Protein AF-A0A559SKX3-F1 (afdb_monomer)

Radius of gyration: 12.78 Å; Cα contacts (8 Å, |Δi|>4): 174; chains: 1; bounding box: 30×27×31 Å

Structure (mmCIF, N/CA/C/O backbone):
data_AF-A0A559SKX3-F1
#
_entry.id   AF-A0A559SKX3-F1
#
loop_
_atom_site.group_PDB
_atom_site.id
_atom_site.type_symbol
_atom_site.label_atom_id
_atom_site.label_alt_id
_atom_site.label_comp_id
_atom_site.label_asym_id
_atom_site.label_entity_id
_atom_site.label_seq_id
_atom_site.pdbx_PDB_ins_code
_atom_site.Cartn_x
_atom_site.Cartn_y
_atom_site.Cartn_z
_atom_site.occupancy
_atom_site.B_iso_or_equiv
_atom_site.auth_seq_id
_atom_site.auth_comp_id
_atom_site.auth_asym_id
_atom_site.auth_atom_id
_atom_site.pdbx_PDB_model_n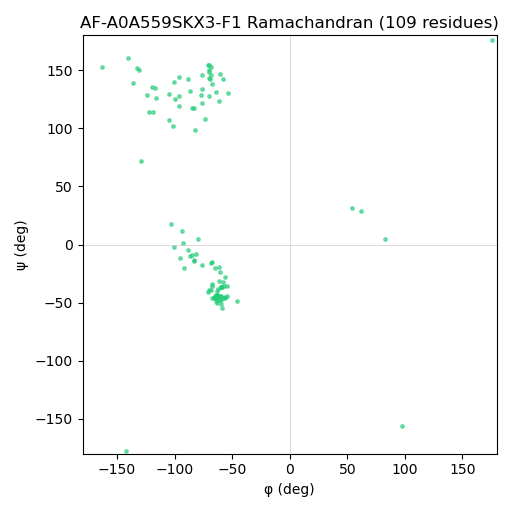um
ATOM 1 N N . MET A 1 1 ? -13.769 -6.743 3.290 1.00 88.50 1 MET A N 1
ATOM 2 C CA . MET A 1 1 ? -12.440 -6.609 3.922 1.00 88.50 1 MET A CA 1
ATOM 3 C C . MET A 1 1 ? -11.544 -6.033 2.855 1.00 88.50 1 MET A C 1
ATOM 5 O O . MET A 1 1 ? -11.514 -6.634 1.791 1.00 88.50 1 MET A O 1
ATOM 9 N N . LEU A 1 2 ? -10.922 -4.881 3.103 1.00 95.50 2 LEU A N 1
ATOM 10 C CA . LEU A 1 2 ? -10.102 -4.221 2.086 1.00 95.50 2 LEU A CA 1
ATOM 11 C C . LEU A 1 2 ? -8.753 -4.934 1.951 1.00 95.50 2 LEU A C 1
ATOM 13 O O . LEU A 1 2 ? -8.219 -5.429 2.947 1.00 95.50 2 LEU A O 1
ATOM 17 N N . ARG A 1 3 ? -8.195 -4.976 0.746 1.00 97.12 3 ARG A N 1
ATOM 18 C CA . ARG A 1 3 ? -6.864 -5.503 0.433 1.00 97.12 3 ARG A CA 1
ATOM 19 C C . ARG A 1 3 ? -6.032 -4.428 -0.235 1.00 97.12 3 ARG A C 1
ATOM 21 O O . ARG A 1 3 ? -6.316 -4.051 -1.365 1.00 97.12 3 ARG A O 1
ATOM 28 N N . PHE A 1 4 ? -4.973 -3.990 0.435 1.00 97.75 4 PHE A N 1
ATOM 29 C CA . PHE A 1 4 ? -3.996 -3.079 -0.150 1.00 97.75 4 PHE A CA 1
ATOM 30 C C . PHE A 1 4 ? -2.725 -3.837 -0.508 1.00 97.75 4 PHE A C 1
ATOM 32 O O . PHE A 1 4 ? -2.178 -4.567 0.321 1.00 97.75 4 PHE A O 1
ATOM 39 N N . LEU A 1 5 ? -2.261 -3.672 -1.743 1.00 97.25 5 LEU A N 1
ATOM 40 C CA . LEU A 1 5 ? -0.971 -4.186 -2.177 1.00 97.25 5 LEU A CA 1
ATOM 41 C C . LEU A 1 5 ? 0.142 -3.282 -1.650 1.00 97.25 5 LEU A C 1
ATOM 43 O O . LEU A 1 5 ? 0.111 -2.074 -1.848 1.00 97.25 5 LEU A O 1
ATOM 47 N N . VAL A 1 6 ? 1.141 -3.864 -1.004 1.00 96.81 6 VAL A N 1
ATOM 48 C CA . VAL A 1 6 ? 2.361 -3.167 -0.608 1.00 96.81 6 VAL A CA 1
ATOM 49 C C . VAL A 1 6 ? 3.422 -3.427 -1.667 1.00 96.81 6 VAL A C 1
ATOM 51 O O . VAL A 1 6 ? 3.815 -4.573 -1.888 1.00 96.81 6 VAL A O 1
ATOM 54 N N . ILE A 1 7 ? 3.895 -2.362 -2.303 1.00 95.75 7 ILE A N 1
ATOM 55 C CA . ILE A 1 7 ? 4.965 -2.402 -3.295 1.00 95.75 7 ILE A CA 1
ATOM 56 C C . ILE A 1 7 ? 6.213 -1.846 -2.618 1.00 95.75 7 ILE A C 1
ATOM 58 O O . ILE A 1 7 ? 6.279 -0.658 -2.309 1.00 95.75 7 ILE A O 1
ATOM 62 N N . SER A 1 8 ? 7.167 -2.721 -2.305 1.00 93.38 8 SER A N 1
ATOM 63 C CA . SER A 1 8 ? 8.393 -2.384 -1.572 1.00 93.38 8 SER A CA 1
ATOM 64 C C . SER A 1 8 ? 9.439 -3.488 -1.732 1.00 93.38 8 SER A C 1
ATOM 66 O O . SER A 1 8 ? 9.108 -4.666 -1.878 1.00 93.38 8 SER A O 1
ATOM 68 N N . SER A 1 9 ? 10.717 -3.124 -1.633 1.00 90.00 9 SER A N 1
ATOM 69 C CA . SER A 1 9 ? 11.824 -4.071 -1.444 1.00 90.00 9 SER A CA 1
ATOM 70 C C . SER A 1 9 ? 11.994 -4.495 0.024 1.00 90.00 9 SER A C 1
ATOM 72 O O . SER A 1 9 ? 12.771 -5.402 0.331 1.00 90.00 9 SER A O 1
ATOM 74 N N . ARG A 1 10 ? 11.267 -3.856 0.949 1.00 89.00 10 ARG A N 1
ATOM 75 C CA . ARG A 1 10 ? 11.359 -4.051 2.398 1.00 89.00 10 ARG A CA 1
ATOM 76 C C . ARG A 1 10 ? 10.242 -4.949 2.893 1.00 89.00 10 ARG A C 1
ATOM 78 O O . ARG A 1 10 ? 9.079 -4.805 2.523 1.00 89.00 10 ARG A O 1
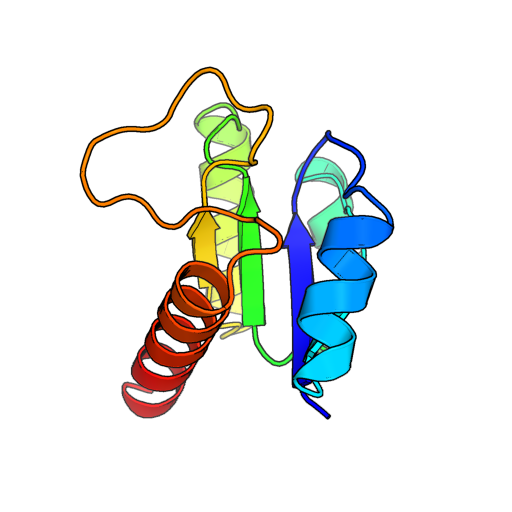ATOM 85 N N . THR A 1 11 ? 10.576 -5.830 3.828 1.00 90.06 11 THR A N 1
ATOM 86 C CA . THR A 1 11 ? 9.582 -6.634 4.545 1.00 90.06 11 THR A CA 1
ATOM 87 C C . THR A 1 11 ? 8.670 -5.743 5.382 1.00 90.06 11 THR A C 1
ATOM 89 O O . THR A 1 11 ? 9.157 -4.936 6.173 1.00 90.06 11 THR A O 1
ATOM 92 N N . THR A 1 12 ? 7.355 -5.936 5.278 1.00 91.75 12 THR A N 1
ATOM 93 C CA . THR A 1 12 ? 6.401 -5.298 6.197 1.00 91.75 12 THR A CA 1
ATOM 94 C C . THR A 1 12 ? 6.429 -6.032 7.544 1.00 91.75 12 THR A C 1
ATOM 96 O O . THR A 1 12 ? 6.174 -7.240 7.564 1.00 91.75 12 THR A O 1
ATOM 99 N N . PRO A 1 13 ? 6.728 -5.358 8.673 1.00 93.06 13 PRO A N 1
ATOM 100 C CA . PRO A 1 13 ? 6.705 -5.996 9.987 1.00 93.06 13 PRO A CA 1
ATOM 101 C C . PRO A 1 13 ? 5.332 -6.603 10.302 1.00 93.06 13 PRO A C 1
ATOM 103 O O . PRO A 1 13 ? 4.292 -6.024 9.984 1.00 93.06 13 PRO A O 1
ATOM 106 N N . SER A 1 14 ? 5.305 -7.760 10.968 1.00 94.38 14 SER A N 1
ATOM 107 C CA . SER A 1 14 ? 4.045 -8.441 11.305 1.00 94.38 14 SER A CA 1
ATOM 108 C C . SER A 1 14 ? 3.147 -7.604 12.219 1.00 94.38 14 SER A C 1
ATOM 110 O O . SER A 1 14 ? 1.926 -7.676 12.108 1.00 94.38 14 SER A O 1
ATOM 112 N N . THR A 1 15 ? 3.734 -6.779 13.084 1.00 96.25 15 THR A N 1
ATOM 113 C CA . THR A 1 15 ? 3.025 -5.844 13.962 1.00 96.25 15 THR A CA 1
ATOM 114 C C . THR A 1 15 ? 2.261 -4.782 13.168 1.00 96.25 15 THR A C 1
ATOM 116 O O . THR A 1 15 ? 1.074 -4.585 13.427 1.00 96.25 15 THR A O 1
ATOM 119 N N . VAL A 1 16 ? 2.876 -4.208 12.126 1.00 96.50 16 VAL A N 1
ATOM 120 C CA . VAL A 1 16 ? 2.208 -3.317 11.159 1.00 96.50 16 VAL A CA 1
ATOM 121 C C . VAL A 1 16 ? 1.045 -4.055 10.495 1.00 96.50 16 VAL A C 1
ATOM 123 O O . VAL A 1 16 ? -0.100 -3.625 10.602 1.00 96.50 16 VAL A O 1
ATOM 126 N N . SER A 1 17 ? 1.285 -5.225 9.900 1.00 96.94 17 SER A N 1
ATOM 127 C CA . SER A 1 17 ? 0.223 -6.009 9.247 1.00 96.94 17 SER A CA 1
ATOM 128 C C . SER A 1 17 ? -0.940 -6.362 10.186 1.00 96.94 17 SER A C 1
ATOM 130 O O . SER A 1 17 ? -2.096 -6.384 9.761 1.00 96.94 17 SER A O 1
ATOM 132 N N . ASN A 1 18 ? -0.660 -6.621 11.466 1.00 97.88 18 ASN A N 1
ATOM 133 C CA . ASN A 1 18 ? -1.675 -6.909 12.480 1.00 97.88 18 ASN A CA 1
ATOM 134 C C . ASN A 1 18 ? -2.497 -5.668 12.849 1.00 97.88 18 ASN A C 1
ATOM 136 O O . ASN A 1 18 ? -3.719 -5.771 12.977 1.00 97.88 18 ASN A O 1
ATOM 140 N N . ALA A 1 19 ? -1.857 -4.503 12.977 1.00 98.06 19 ALA A N 1
ATOM 141 C CA . ALA A 1 19 ? -2.544 -3.241 13.234 1.00 98.06 19 ALA A CA 1
ATOM 142 C C . ALA A 1 19 ? -3.535 -2.910 12.105 1.00 98.06 19 ALA A C 1
ATOM 144 O O . ALA A 1 19 ? -4.702 -2.620 12.371 1.00 98.06 19 ALA A O 1
ATOM 145 N N . TRP A 1 20 ? -3.124 -3.075 10.846 1.00 98.00 20 TRP A N 1
ATOM 146 C CA . TRP A 1 20 ? -4.000 -2.896 9.683 1.00 98.00 20 TRP A CA 1
ATOM 147 C C . TRP A 1 20 ? -5.146 -3.914 9.658 1.00 98.00 20 TRP A C 1
ATOM 149 O O . TRP A 1 20 ? -6.310 -3.540 9.478 1.00 98.00 20 TRP A O 1
ATOM 159 N N . ARG A 1 21 ? -4.851 -5.192 9.944 1.00 98.00 21 ARG A N 1
ATOM 160 C CA . ARG A 1 21 ? -5.879 -6.242 10.035 1.00 98.00 21 ARG A CA 1
ATOM 161 C C . ARG A 1 21 ? -6.929 -5.947 11.097 1.00 98.00 21 ARG A C 1
ATOM 163 O O . ARG A 1 21 ? -8.100 -6.238 10.866 1.00 98.00 21 ARG A O 1
ATOM 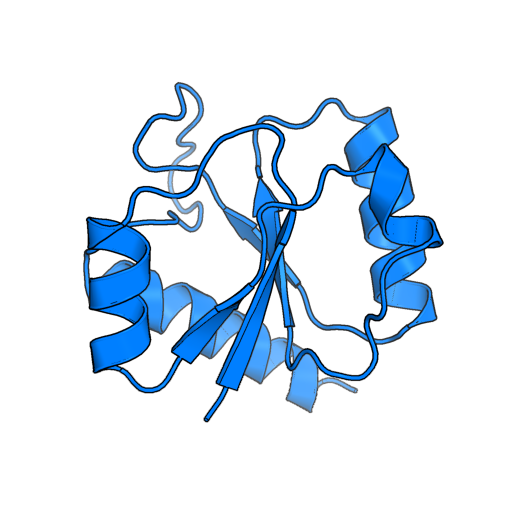170 N N . SER A 1 22 ? -6.539 -5.354 12.227 1.00 97.69 22 SER A N 1
ATOM 171 C CA . SER A 1 22 ? -7.474 -4.968 13.296 1.00 97.69 22 SER A CA 1
ATOM 172 C C . SER A 1 22 ? -8.525 -3.944 12.840 1.00 97.69 22 SER A C 1
ATOM 174 O O . SER A 1 22 ? -9.587 -3.833 13.448 1.00 97.69 22 SER A O 1
ATOM 176 N N . LEU A 1 23 ? -8.258 -3.245 11.731 1.00 97.12 23 LEU A N 1
ATOM 177 C CA . LEU A 1 23 ? -9.158 -2.298 11.076 1.00 97.12 23 LEU A CA 1
ATOM 178 C C . LEU A 1 23 ? -9.821 -2.876 9.810 1.00 97.12 23 LEU A C 1
ATOM 180 O O . LEU A 1 23 ? -10.368 -2.124 9.010 1.00 97.12 23 LEU A O 1
ATOM 184 N N . ASN A 1 24 ? -9.816 -4.203 9.631 1.00 97.12 24 ASN A N 1
ATOM 185 C CA . ASN A 1 24 ? -10.351 -4.913 8.458 1.00 97.12 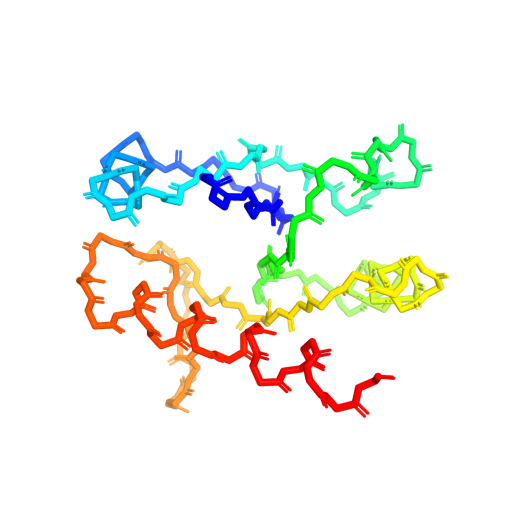24 ASN A CA 1
ATOM 186 C C . ASN A 1 24 ? -9.665 -4.566 7.122 1.00 97.12 24 ASN A C 1
ATOM 188 O O . ASN A 1 24 ? -10.293 -4.679 6.060 1.00 97.12 24 ASN A O 1
ATOM 192 N N . ILE A 1 25 ? -8.382 -4.194 7.172 1.00 97.94 25 ILE A N 1
ATOM 193 C CA . ILE A 1 25 ? -7.542 -3.961 5.994 1.00 97.94 25 ILE A CA 1
ATOM 194 C C . ILE A 1 25 ? -6.398 -4.978 5.990 1.00 97.94 25 ILE A C 1
ATOM 196 O O . ILE A 1 25 ? -5.656 -5.116 6.959 1.00 97.94 25 ILE A O 1
ATOM 200 N N . VAL A 1 26 ? -6.248 -5.715 4.897 1.00 97.44 26 VAL A N 1
ATOM 201 C CA . VAL A 1 26 ? -5.155 -6.666 4.700 1.00 97.44 26 VAL A CA 1
ATOM 202 C C . VAL A 1 26 ? -4.087 -6.018 3.839 1.00 97.44 26 VAL A C 1
ATOM 204 O O . VAL A 1 26 ? -4.366 -5.606 2.718 1.00 97.44 26 VAL A O 1
ATOM 207 N N . LEU A 1 27 ? -2.858 -5.996 4.346 1.00 97.31 27 LEU A N 1
ATOM 208 C CA . LEU A 1 27 ? -1.679 -5.695 3.545 1.00 97.31 27 LEU A CA 1
ATOM 209 C C . LEU A 1 27 ? -1.224 -6.974 2.832 1.00 97.31 27 LEU A C 1
ATOM 211 O O . LEU A 1 27 ? -0.896 -7.971 3.481 1.00 97.31 27 LEU A O 1
ATOM 215 N N . ALA A 1 28 ? -1.257 -6.960 1.504 1.00 95.38 28 ALA A N 1
ATOM 216 C CA . ALA A 1 28 ? -0.725 -8.008 0.645 1.00 95.38 28 ALA A CA 1
ATOM 217 C C . ALA A 1 28 ? 0.694 -7.643 0.195 1.00 95.38 28 ALA A C 1
ATOM 219 O O . ALA A 1 28 ? 0.974 -6.477 -0.057 1.00 95.38 28 ALA A O 1
ATOM 220 N N . GLY A 1 29 ? 1.582 -8.630 0.072 1.00 90.56 29 GLY A N 1
ATOM 221 C CA . GLY A 1 29 ? 2.989 -8.392 -0.257 1.00 90.56 29 GLY A CA 1
ATOM 222 C C . GLY A 1 29 ? 3.904 -8.377 0.979 1.00 90.56 29 GLY A C 1
ATOM 223 O O . GLY A 1 29 ? 3.568 -9.001 1.992 1.00 90.56 29 GLY A O 1
ATOM 224 N N . PRO A 1 30 ? 5.072 -7.715 0.905 1.00 93.94 30 PRO A N 1
ATOM 225 C CA . PRO A 1 30 ? 5.491 -6.787 -0.150 1.00 93.94 30 PRO A CA 1
ATOM 226 C C . PRO A 1 30 ? 5.770 -7.472 -1.498 1.00 93.94 30 PRO A C 1
ATOM 228 O O . PRO A 1 30 ? 6.176 -8.633 -1.540 1.00 93.94 30 PRO A O 1
ATOM 231 N N . VAL A 1 31 ? 5.560 -6.741 -2.592 1.00 94.38 31 VAL A N 1
ATOM 232 C CA . VAL A 1 31 ? 5.944 -7.124 -3.959 1.00 94.38 31 VAL A CA 1
ATOM 233 C C . VAL A 1 31 ? 6.956 -6.109 -4.475 1.00 94.38 31 VAL A C 1
ATOM 235 O O . VAL A 1 31 ? 6.767 -4.907 -4.309 1.00 94.38 31 VAL A O 1
ATOM 238 N N . ALA A 1 32 ? 8.039 -6.578 -5.090 1.00 92.56 32 ALA A N 1
ATOM 239 C CA . ALA A 1 32 ? 9.010 -5.680 -5.700 1.00 92.56 32 ALA A CA 1
ATOM 240 C C . ALA A 1 32 ? 8.424 -5.019 -6.960 1.00 92.56 32 ALA A C 1
ATOM 242 O O . ALA A 1 32 ? 7.727 -5.679 -7.730 1.00 92.56 32 ALA A O 1
ATOM 243 N N . ALA A 1 33 ? 8.757 -3.749 -7.200 1.00 91.81 33 ALA A N 1
ATOM 244 C CA . ALA A 1 33 ? 8.348 -2.985 -8.381 1.00 91.81 33 ALA A CA 1
ATOM 245 C C . ALA A 1 33 ? 8.520 -3.761 -9.702 1.00 91.81 33 ALA A C 1
ATOM 247 O O . ALA A 1 33 ? 7.589 -3.891 -10.493 1.00 91.81 33 ALA A O 1
ATOM 248 N N . ASN A 1 34 ? 9.690 -4.371 -9.899 1.00 90.06 34 ASN A N 1
ATOM 249 C CA . ASN A 1 34 ? 10.010 -5.147 -11.100 1.00 90.06 34 ASN A CA 1
ATOM 250 C C . ASN A 1 34 ? 9.204 -6.453 -11.264 1.00 90.06 34 ASN A C 1
ATOM 252 O O . ASN A 1 34 ? 9.185 -7.021 -12.354 1.00 90.06 34 ASN A O 1
ATOM 256 N N . ALA A 1 35 ? 8.538 -6.932 -10.211 1.00 91.44 35 ALA A N 1
ATOM 257 C CA . ALA A 1 35 ? 7.683 -8.116 -10.241 1.00 91.44 35 ALA A CA 1
ATOM 258 C C . ALA A 1 35 ? 6.201 -7.770 -10.466 1.00 91.44 35 ALA A C 1
ATOM 260 O O . ALA A 1 35 ? 5.399 -8.666 -10.745 1.00 91.44 35 ALA A O 1
ATOM 261 N N . LEU A 1 36 ? 5.838 -6.484 -10.373 1.00 92.19 36 LEU A N 1
ATOM 262 C CA . LEU A 1 36 ? 4.457 -6.006 -10.418 1.00 92.19 36 LEU A CA 1
ATOM 263 C C . LEU A 1 36 ? 3.736 -6.379 -11.720 1.00 92.19 36 LEU A C 1
ATOM 265 O O . LEU A 1 36 ? 2.568 -6.747 -11.685 1.00 92.19 36 LEU A O 1
ATOM 269 N N . SER A 1 37 ? 4.438 -6.363 -12.856 1.00 89.31 37 SER A N 1
ATOM 270 C CA . SER A 1 37 ? 3.878 -6.685 -14.181 1.00 89.31 37 SER A CA 1
ATOM 271 C C . SER A 1 37 ? 3.323 -8.111 -14.296 1.00 89.31 37 SER A C 1
ATOM 273 O O . SER A 1 37 ? 2.464 -8.378 -15.134 1.00 89.31 37 SER A O 1
ATOM 275 N N . SER A 1 38 ? 3.805 -9.024 -13.452 1.00 87.62 38 SER A N 1
ATOM 276 C CA . SER A 1 38 ? 3.362 -10.422 -13.382 1.00 87.62 38 SER A CA 1
ATOM 277 C C . SER A 1 38 ? 2.385 -10.697 -12.237 1.00 87.62 38 SER A C 1
ATOM 279 O O . SER A 1 38 ? 1.938 -11.831 -12.063 1.00 87.62 38 SER A O 1
ATOM 281 N N . PHE A 1 39 ? 2.082 -9.679 -11.432 1.00 89.81 39 PHE A N 1
ATOM 282 C CA . PHE A 1 39 ? 1.283 -9.816 -10.228 1.00 89.81 39 PHE A CA 1
ATOM 283 C C . PHE A 1 39 ? -0.209 -9.656 -10.537 1.00 89.81 39 PHE A C 1
ATOM 285 O O . PHE A 1 39 ? -0.605 -8.828 -11.355 1.00 89.81 39 PHE A O 1
ATOM 292 N N . ASP A 1 40 ? -1.047 -10.448 -9.868 1.00 89.25 40 ASP A N 1
ATOM 293 C CA . ASP A 1 40 ? -2.499 -10.297 -9.961 1.00 89.25 40 ASP A CA 1
ATOM 294 C C . ASP A 1 40 ? -2.951 -9.055 -9.180 1.00 89.25 40 ASP A C 1
ATOM 296 O O . ASP A 1 40 ? -2.930 -9.034 -7.946 1.00 89.25 40 ASP A O 1
ATOM 300 N N . LEU A 1 41 ? -3.343 -8.010 -9.908 1.00 89.88 41 LEU A N 1
ATOM 301 C CA . LEU A 1 41 ? -3.778 -6.734 -9.342 1.00 89.88 41 LEU A CA 1
ATOM 302 C C . LEU A 1 41 ? -5.290 -6.665 -9.120 1.00 89.88 41 LEU A C 1
ATOM 304 O O . LEU A 1 41 ? -5.726 -5.910 -8.254 1.00 89.88 41 LEU A O 1
ATOM 308 N N . ASP A 1 42 ? -6.074 -7.506 -9.797 1.00 87.06 42 ASP A N 1
ATOM 309 C CA . ASP A 1 42 ? -7.540 -7.403 -9.845 1.00 87.06 42 ASP A CA 1
ATOM 310 C C . ASP A 1 42 ? -8.202 -7.714 -8.484 1.00 87.06 42 ASP A C 1
ATOM 312 O O . ASP A 1 42 ? -9.364 -7.387 -8.245 1.00 87.06 42 ASP A O 1
ATOM 316 N N . SER A 1 43 ? -7.458 -8.332 -7.562 1.00 90.06 43 SER A N 1
ATOM 317 C CA . SER A 1 43 ? -7.898 -8.664 -6.201 1.00 90.06 43 SER A CA 1
ATOM 318 C C . SER A 1 43 ? -7.552 -7.611 -5.131 1.00 90.06 43 SER A C 1
ATOM 320 O O . SER A 1 43 ? -7.657 -7.903 -3.931 1.00 90.06 43 SER A O 1
ATOM 322 N N . HIS A 1 44 ? -7.117 -6.410 -5.530 1.00 95.12 44 HIS A N 1
ATOM 323 C CA . HIS A 1 44 ? -6.674 -5.347 -4.619 1.00 95.12 44 HIS A CA 1
ATOM 324 C C . HIS A 1 44 ? -7.521 -4.080 -4.762 1.00 95.12 44 HIS A C 1
ATOM 326 O O . HIS A 1 44 ? -7.786 -3.608 -5.860 1.00 95.12 44 HIS A O 1
ATOM 332 N N . ASP A 1 45 ? -7.897 -3.497 -3.624 1.00 95.50 45 ASP A N 1
ATOM 333 C CA . ASP A 1 45 ? -8.689 -2.263 -3.545 1.00 95.50 45 ASP A CA 1
ATOM 334 C C . ASP A 1 45 ? -7.819 -0.997 -3.627 1.00 95.50 45 ASP A C 1
ATOM 336 O O . ASP A 1 45 ? -8.331 0.117 -3.694 1.00 95.50 45 ASP A O 1
ATOM 340 N N . GLY A 1 46 ? -6.497 -1.158 -3.563 1.00 96.81 46 GLY A N 1
ATOM 341 C CA . GLY A 1 46 ? -5.531 -0.079 -3.704 1.00 96.81 46 GLY A CA 1
ATOM 342 C C . GLY A 1 46 ? -4.097 -0.542 -3.473 1.00 96.81 46 GLY A C 1
ATOM 343 O O . GLY A 1 46 ? -3.851 -1.697 -3.114 1.00 96.81 46 GLY A O 1
ATOM 344 N N . ALA A 1 47 ? -3.145 0.366 -3.661 1.00 97.19 47 ALA A N 1
ATOM 345 C CA . ALA A 1 47 ? -1.726 0.094 -3.478 1.00 97.19 47 ALA A CA 1
ATOM 346 C C . ALA A 1 47 ? -1.018 1.147 -2.610 1.00 97.19 47 ALA A C 1
ATOM 348 O O . ALA A 1 47 ? -1.381 2.323 -2.568 1.00 97.19 47 ALA A O 1
ATOM 349 N N . ILE A 1 48 ? 0.023 0.702 -1.914 1.00 96.75 48 ILE A N 1
ATOM 350 C CA . ILE A 1 48 ? 0.950 1.525 -1.143 1.00 96.75 48 ILE A CA 1
ATOM 351 C C . ILE A 1 48 ? 2.331 1.322 -1.756 1.00 96.75 48 ILE A C 1
ATOM 353 O O . ILE A 1 48 ? 2.875 0.219 -1.696 1.00 96.75 48 ILE A O 1
ATOM 357 N N . ILE A 1 49 ? 2.885 2.381 -2.337 1.00 95.06 49 ILE A N 1
ATOM 358 C CA . ILE A 1 49 ? 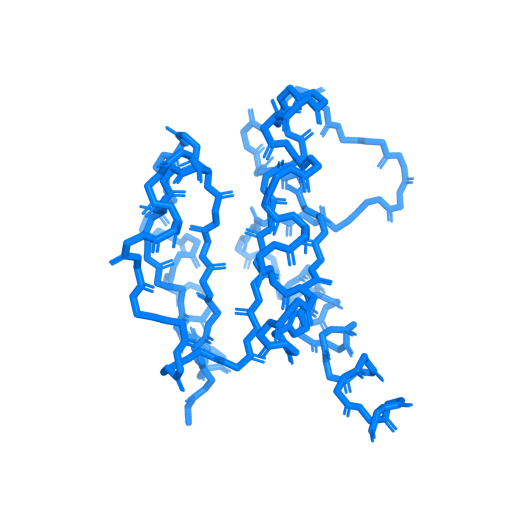4.207 2.382 -2.961 1.00 95.06 49 ILE A CA 1
ATOM 359 C C . ILE A 1 49 ? 5.218 2.922 -1.948 1.00 95.06 49 ILE A C 1
ATOM 361 O O . ILE A 1 49 ? 5.014 3.995 -1.375 1.00 95.06 49 ILE A O 1
ATOM 365 N N . ASP A 1 50 ? 6.296 2.177 -1.716 1.00 92.94 50 ASP A N 1
ATOM 366 C CA . ASP A 1 50 ? 7.408 2.625 -0.877 1.00 92.94 50 ASP A CA 1
ATOM 367 C C . ASP A 1 50 ? 8.054 3.882 -1.470 1.00 92.94 50 ASP A C 1
ATOM 369 O O . ASP A 1 50 ? 8.490 3.894 -2.622 1.00 92.94 50 ASP A O 1
ATOM 373 N N . LEU A 1 51 ? 8.112 4.947 -0.671 1.00 90.88 51 LEU A N 1
ATOM 374 C CA . LEU A 1 51 ? 8.710 6.219 -1.072 1.00 90.88 51 LEU A CA 1
ATOM 375 C C . LEU A 1 51 ? 10.222 6.103 -1.335 1.00 90.88 51 LEU A C 1
ATOM 377 O O . LEU A 1 51 ? 10.776 6.944 -2.035 1.00 90.88 51 LEU A O 1
ATOM 381 N N . ASP A 1 52 ? 10.881 5.072 -0.797 1.00 88.00 52 ASP A N 1
ATOM 382 C CA . ASP A 1 52 ? 12.320 4.844 -0.972 1.00 88.00 52 ASP A CA 1
ATOM 383 C C . ASP A 1 52 ? 12.687 4.188 -2.320 1.00 88.00 52 ASP A C 1
ATOM 385 O O . ASP A 1 52 ? 13.848 3.830 -2.517 1.00 88.00 52 ASP A O 1
ATOM 389 N N . TYR A 1 53 ? 11.730 3.983 -3.231 1.00 84.75 53 TYR A N 1
ATOM 390 C CA . TYR A 1 53 ? 12.034 3.497 -4.578 1.00 84.75 53 TYR A CA 1
ATOM 391 C C . TYR A 1 53 ? 12.801 4.525 -5.416 1.00 84.75 53 TYR A C 1
ATOM 393 O O . TYR A 1 53 ? 12.557 5.729 -5.336 1.00 84.75 53 TYR A O 1
ATOM 401 N N . GLU A 1 54 ? 13.690 4.028 -6.278 1.00 83.62 54 GLU A N 1
ATOM 402 C CA . GLU A 1 54 ? 14.363 4.846 -7.287 1.00 83.62 54 GLU A CA 1
ATOM 403 C C . GLU A 1 54 ? 13.370 5.319 -8.362 1.00 83.62 54 GLU A C 1
ATOM 405 O O . GLU A 1 54 ? 12.366 4.657 -8.645 1.00 83.62 54 GLU A O 1
ATOM 410 N N . GLY A 1 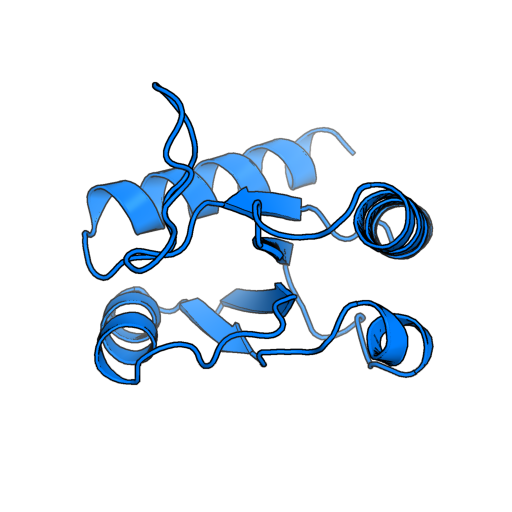55 ? 13.659 6.466 -8.985 1.00 84.12 55 GLY A N 1
ATOM 411 C CA . GLY A 1 55 ? 12.725 7.156 -9.886 1.00 84.12 55 GLY A CA 1
ATOM 412 C C . GLY A 1 55 ? 12.190 6.289 -11.032 1.00 84.12 55 GLY A C 1
ATOM 413 O O . GLY A 1 55 ? 10.985 6.283 -11.274 1.00 84.12 55 GLY A O 1
ATOM 414 N N . ASP A 1 56 ? 13.050 5.511 -11.691 1.00 88.06 56 ASP A N 1
ATOM 415 C CA . ASP A 1 56 ? 12.649 4.676 -12.833 1.00 88.06 56 ASP A CA 1
ATOM 416 C C . ASP A 1 56 ? 11.728 3.514 -12.412 1.00 88.06 56 ASP A C 1
ATOM 418 O O . ASP A 1 56 ? 10.745 3.214 -13.092 1.00 88.06 56 ASP A O 1
ATOM 422 N N . GLU A 1 57 ? 11.997 2.883 -11.262 1.00 89.25 57 GLU A N 1
ATOM 423 C CA . GLU A 1 57 ? 11.149 1.812 -10.714 1.00 89.25 57 GLU A CA 1
ATOM 424 C C . GLU A 1 57 ? 9.785 2.352 -10.269 1.00 89.25 57 GLU A C 1
ATOM 426 O O . GLU A 1 57 ? 8.757 1.686 -10.423 1.00 89.25 57 GLU A O 1
ATOM 431 N N . MET A 1 58 ? 9.777 3.579 -9.743 1.00 90.38 58 MET A N 1
ATOM 432 C CA . MET A 1 58 ? 8.572 4.274 -9.317 1.00 90.38 58 MET A CA 1
ATOM 433 C C . MET A 1 58 ? 7.672 4.629 -10.503 1.00 90.38 58 MET A C 1
ATOM 435 O O . MET A 1 58 ? 6.472 4.368 -10.441 1.00 90.38 58 MET A O 1
ATOM 439 N N . ILE A 1 59 ? 8.243 5.171 -11.584 1.00 91.81 59 ILE A N 1
ATOM 440 C CA . ILE A 1 59 ? 7.500 5.513 -12.807 1.00 91.81 59 ILE A CA 1
ATOM 441 C C . ILE A 1 59 ? 6.842 4.261 -13.390 1.00 91.81 59 ILE A C 1
ATOM 443 O O . ILE A 1 59 ? 5.628 4.250 -13.582 1.00 91.81 59 ILE A O 1
ATOM 447 N N . ALA A 1 60 ? 7.606 3.180 -13.574 1.00 91.12 60 ALA A N 1
ATOM 448 C CA . ALA A 1 60 ? 7.069 1.932 -14.112 1.00 91.12 60 ALA A CA 1
ATOM 449 C C . ALA A 1 60 ? 5.946 1.344 -13.232 1.00 91.12 60 ALA A C 1
ATOM 451 O O . ALA A 1 60 ? 4.968 0.803 -13.748 1.00 91.12 60 ALA A O 1
ATOM 452 N N . CYS A 1 61 ? 6.051 1.461 -11.901 1.00 93.75 61 CYS A N 1
ATOM 453 C CA . CYS A 1 61 ? 4.970 1.057 -10.998 1.00 93.75 61 CYS A CA 1
ATOM 454 C C . CYS A 1 61 ? 3.700 1.880 -11.195 1.00 93.75 61 CYS A C 1
ATOM 456 O O . CYS A 1 61 ? 2.609 1.311 -11.224 1.00 93.75 61 CYS A O 1
ATOM 458 N N . VAL A 1 62 ? 3.837 3.204 -11.289 1.00 94.81 62 VAL A N 1
ATOM 459 C CA . VAL A 1 62 ? 2.701 4.115 -11.457 1.00 94.81 62 VAL A CA 1
ATOM 460 C C . VAL A 1 62 ? 1.971 3.818 -12.759 1.00 94.81 62 VAL A C 1
ATOM 462 O O . VAL A 1 62 ? 0.762 3.626 -12.717 1.00 94.81 62 VAL A O 1
ATOM 465 N N . GLU A 1 63 ? 2.694 3.677 -13.872 1.00 95.19 63 GLU A N 1
ATOM 466 C CA . GLU A 1 63 ? 2.097 3.368 -15.178 1.00 95.19 63 GLU A CA 1
ATOM 467 C C . GLU A 1 63 ? 1.255 2.083 -15.127 1.00 95.19 63 GLU A C 1
ATOM 469 O O . GLU A 1 63 ? 0.108 2.071 -15.566 1.00 95.19 63 GLU A O 1
ATOM 474 N N . ILE A 1 64 ? 1.769 1.017 -14.499 1.00 95.12 64 ILE A N 1
ATOM 475 C CA . ILE A 1 64 ? 1.032 -0.248 -14.348 1.00 95.12 64 ILE A CA 1
ATOM 476 C C . ILE A 1 64 ? -0.239 -0.068 -13.506 1.00 95.12 64 ILE A C 1
ATOM 478 O O . ILE A 1 64 ? -1.284 -0.632 -13.835 1.00 95.12 64 ILE A O 1
ATOM 482 N N . LEU A 1 65 ? -0.161 0.668 -12.395 1.00 95.25 65 LEU A N 1
ATOM 483 C CA . LEU A 1 65 ? -1.306 0.873 -11.507 1.00 95.25 65 LEU A CA 1
ATOM 484 C C . LEU A 1 65 ? -2.368 1.767 -12.153 1.00 95.25 65 LEU A C 1
ATOM 486 O O . LEU A 1 65 ? -3.554 1.473 -12.021 1.00 95.25 65 LEU A O 1
ATOM 490 N N . GLU A 1 66 ? -1.959 2.807 -12.881 1.00 94.44 66 GLU A N 1
ATOM 491 C CA . GLU A 1 66 ? -2.854 3.698 -13.625 1.00 94.44 66 GLU A CA 1
ATOM 492 C C . GLU A 1 66 ? -3.556 2.967 -14.774 1.00 94.44 66 GLU A C 1
ATOM 494 O O . GLU A 1 66 ? -4.782 3.043 -14.879 1.00 94.44 66 GLU A O 1
ATOM 499 N N . ASP A 1 67 ? -2.822 2.175 -15.564 1.00 93.38 67 ASP A N 1
ATOM 500 C CA . ASP A 1 67 ? -3.385 1.340 -16.637 1.00 93.38 67 ASP A CA 1
ATOM 501 C C . ASP A 1 67 ? -4.436 0.353 -16.108 1.00 93.38 67 ASP A C 1
ATOM 503 O O . ASP A 1 67 ? -5.409 0.020 -16.791 1.00 93.38 67 ASP A O 1
ATOM 507 N N . ARG A 1 68 ? -4.251 -0.119 -14.871 1.00 91.88 68 ARG A N 1
ATOM 508 C CA . ARG A 1 68 ? -5.173 -1.027 -14.174 1.00 91.88 68 ARG A CA 1
ATOM 509 C C . ARG A 1 68 ? -6.210 -0.313 -13.315 1.00 91.88 68 ARG A C 1
ATOM 511 O O . ARG A 1 68 ? -7.019 -0.986 -12.684 1.00 91.88 68 ARG A O 1
ATOM 518 N N . GLN A 1 69 ? -6.206 1.020 -13.304 1.00 92.88 69 GLN A N 1
ATOM 519 C CA . GLN A 1 69 ? -7.099 1.855 -12.498 1.00 92.88 69 GLN A CA 1
ATOM 520 C C . GLN A 1 69 ? -7.067 1.504 -10.999 1.00 92.88 69 GLN A C 1
ATOM 522 O O . GLN A 1 69 ? -8.065 1.642 -10.291 1.00 92.88 69 GLN A O 1
ATOM 527 N N . ILE A 1 70 ? -5.914 1.051 -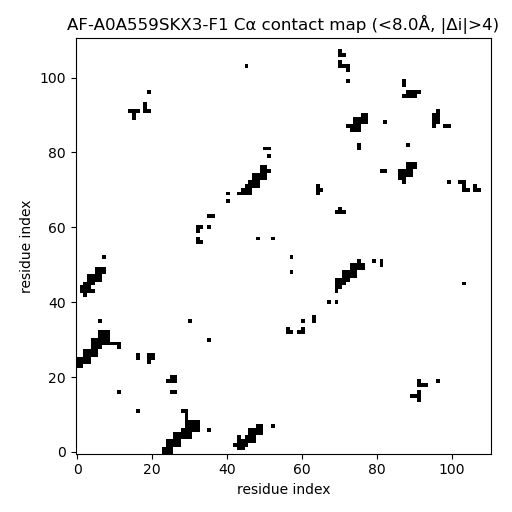10.501 1.00 94.94 70 ILE A N 1
ATOM 528 C CA . ILE A 1 70 ? -5.712 0.753 -9.087 1.00 94.94 70 ILE A CA 1
ATOM 529 C C . ILE A 1 70 ? -5.320 2.052 -8.373 1.00 94.94 70 ILE A C 1
ATOM 531 O O . ILE A 1 70 ? -4.262 2.611 -8.656 1.00 94.94 70 ILE A O 1
ATOM 535 N N . PRO A 1 71 ? -6.121 2.540 -7.415 1.00 96.12 71 PRO A N 1
ATOM 536 C CA . PRO A 1 71 ? -5.801 3.741 -6.653 1.00 96.12 71 PRO A CA 1
ATOM 537 C C . PRO A 1 71 ? -4.587 3.488 -5.755 1.00 96.12 71 PRO A C 1
ATOM 539 O O . PRO A 1 71 ? -4.490 2.451 -5.095 1.00 96.12 71 PRO A O 1
ATOM 542 N N . PHE A 1 72 ? -3.667 4.444 -5.675 1.00 96.38 72 PHE A N 1
ATOM 543 C CA . PHE A 1 72 ? -2.438 4.259 -4.907 1.00 96.38 72 PHE A CA 1
ATOM 544 C C . PHE A 1 72 ? -2.009 5.503 -4.133 1.00 96.38 72 PHE A C 1
ATOM 546 O O . PHE A 1 72 ? -2.422 6.629 -4.415 1.00 96.38 72 PHE A O 1
ATOM 553 N N . VAL A 1 73 ? -1.156 5.285 -3.133 1.00 96.06 73 VAL A N 1
ATOM 554 C CA . VAL A 1 73 ? -0.439 6.342 -2.415 1.00 96.06 73 VAL A CA 1
ATOM 555 C C . VAL A 1 73 ? 1.037 5.993 -2.286 1.00 96.06 73 VAL A C 1
ATOM 557 O O . VAL A 1 73 ? 1.400 4.822 -2.190 1.00 96.06 73 VAL A O 1
ATOM 560 N N . PHE A 1 74 ? 1.878 7.018 -2.201 1.00 94.56 74 PHE A N 1
ATOM 561 C CA . PHE A 1 74 ? 3.257 6.868 -1.748 1.00 94.56 74 PHE A CA 1
ATOM 562 C C . PHE A 1 74 ? 3.310 6.974 -0.227 1.00 94.56 74 PHE A C 1
ATOM 564 O O . PHE A 1 74 ? 2.732 7.905 0.342 1.00 94.56 74 PHE A O 1
ATOM 571 N N . ALA A 1 75 ? 4.008 6.049 0.429 1.00 94.88 75 ALA A N 1
ATOM 572 C CA . ALA A 1 75 ? 4.184 6.070 1.874 1.00 94.88 75 ALA A CA 1
ATOM 573 C C . ALA A 1 75 ? 5.626 5.755 2.273 1.00 94.88 75 ALA A C 1
ATOM 575 O O . ALA A 1 75 ? 6.259 4.843 1.743 1.00 94.88 75 ALA A O 1
ATOM 576 N N . ALA A 1 76 ? 6.124 6.484 3.267 1.00 92.94 76 ALA A N 1
ATOM 577 C CA . ALA A 1 76 ? 7.372 6.155 3.929 1.00 92.94 76 ALA A CA 1
ATOM 578 C C . ALA A 1 76 ? 7.149 4.985 4.892 1.00 92.94 76 ALA A C 1
ATOM 580 O O . ALA A 1 76 ? 6.211 4.984 5.691 1.00 92.94 76 ALA A O 1
ATOM 581 N N . PHE A 1 77 ? 8.025 3.988 4.882 1.00 87.31 77 PHE A N 1
ATOM 582 C CA . PHE A 1 77 ? 7.968 2.937 5.896 1.00 87.31 77 PHE A CA 1
ATOM 583 C C . PHE A 1 77 ? 8.413 3.484 7.255 1.00 87.31 77 PHE A C 1
ATOM 585 O O . PHE A 1 77 ? 9.219 4.413 7.336 1.00 87.31 77 PHE A O 1
ATOM 592 N N . VAL A 1 78 ? 7.953 2.883 8.358 1.00 76.94 78 VAL A N 1
ATOM 593 C CA . VAL A 1 78 ? 8.404 3.305 9.698 1.00 76.94 78 VAL A CA 1
ATOM 594 C C . VAL A 1 78 ? 9.934 3.242 9.843 1.00 76.94 78 VAL A C 1
ATOM 596 O O . VAL A 1 78 ? 10.514 4.038 10.581 1.00 76.94 78 VAL A O 1
ATOM 599 N N . SER A 1 79 ? 10.583 2.349 9.094 1.00 75.88 79 SER A N 1
ATOM 600 C CA . SER A 1 79 ? 12.035 2.181 9.016 1.00 75.88 79 SER A CA 1
ATOM 601 C C . SER A 1 79 ? 12.728 3.055 7.963 1.00 75.88 79 SER A C 1
ATOM 603 O O . SER A 1 79 ? 13.948 2.982 7.852 1.00 75.88 79 SER A O 1
ATOM 605 N N . SER A 1 80 ? 11.987 3.818 7.153 1.00 77.81 80 SER A N 1
ATOM 606 C CA . SER A 1 80 ? 12.566 4.666 6.106 1.00 77.81 80 SER A CA 1
ATOM 607 C C . SER A 1 80 ? 13.341 5.838 6.717 1.00 77.81 80 SER A C 1
ATOM 609 O O . SER A 1 80 ? 12.929 6.430 7.722 1.00 77.81 80 SER A O 1
ATOM 611 N N . SER A 1 81 ? 14.465 6.175 6.083 1.00 72.25 81 SER A N 1
ATOM 612 C CA . SER A 1 81 ? 15.238 7.393 6.341 1.00 72.25 81 SER A CA 1
ATOM 613 C C . SER A 1 81 ? 14.602 8.647 5.729 1.00 72.25 81 SER A C 1
ATOM 615 O O . SER A 1 81 ? 14.936 9.758 6.137 1.00 72.25 81 SER A O 1
ATOM 617 N N . LEU A 1 82 ? 13.689 8.483 4.769 1.00 70.56 82 LEU A N 1
ATOM 618 C CA . LEU A 1 82 ? 12.964 9.550 4.086 1.00 70.56 82 LEU A CA 1
ATOM 619 C C . LEU A 1 82 ? 11.550 9.658 4.663 1.00 70.56 82 LEU A C 1
ATOM 621 O O . LEU A 1 82 ? 10.653 8.888 4.342 1.00 70.56 82 LEU A O 1
ATOM 625 N N . LYS A 1 83 ? 11.338 10.660 5.517 1.00 77.75 83 LYS A N 1
ATOM 626 C CA . LYS A 1 83 ? 10.010 11.026 6.034 1.00 77.75 83 LYS A CA 1
ATOM 627 C C . LYS A 1 83 ? 9.778 12.523 5.845 1.00 77.75 83 LYS A C 1
ATOM 629 O O . LYS A 1 83 ? 9.872 13.277 6.817 1.00 77.75 83 LYS A O 1
ATOM 634 N N . PRO A 1 84 ? 9.557 12.991 4.603 1.00 78.19 84 PRO A N 1
ATOM 635 C CA . PRO A 1 84 ? 9.285 14.401 4.377 1.00 78.19 84 PRO A CA 1
ATOM 636 C C . PRO A 1 84 ? 8.011 14.824 5.133 1.00 78.19 84 PRO A C 1
ATOM 638 O O . PRO A 1 84 ? 7.088 14.016 5.286 1.00 78.19 84 PRO A O 1
ATOM 641 N N . PRO A 1 85 ? 7.930 16.071 5.629 1.00 80.19 85 PRO A N 1
ATOM 642 C CA . PRO A 1 85 ? 6.744 16.550 6.328 1.00 80.19 85 PRO A CA 1
ATOM 643 C C . PRO A 1 85 ? 5.475 16.360 5.489 1.00 80.19 85 PRO A C 1
ATOM 645 O O . PRO A 1 85 ? 5.434 16.747 4.324 1.00 80.19 85 PRO A O 1
ATOM 648 N N . GLY A 1 86 ? 4.439 15.773 6.091 1.00 80.81 86 GLY A N 1
ATOM 649 C CA . GLY A 1 86 ? 3.148 15.550 5.436 1.00 80.81 86 GLY A CA 1
ATOM 650 C C . GLY A 1 86 ? 3.060 14.307 4.542 1.00 80.81 86 GLY A C 1
ATOM 651 O O . GLY A 1 86 ? 2.019 14.112 3.919 1.00 80.81 86 GLY A O 1
ATOM 652 N N . CYS A 1 87 ? 4.094 13.459 4.475 1.00 88.81 87 CYS A N 1
ATOM 653 C CA . CYS A 1 87 ? 3.975 12.164 3.799 1.00 88.81 87 CYS A CA 1
ATOM 654 C C . CYS A 1 87 ? 3.080 11.186 4.572 1.00 88.81 87 CYS A C 1
ATOM 656 O O . CYS A 1 87 ? 2.949 11.263 5.796 1.00 88.81 87 CYS A O 1
ATOM 658 N N . PHE A 1 88 ? 2.493 10.233 3.848 1.00 95.62 88 PHE A N 1
ATOM 659 C CA . PHE A 1 88 ? 1.889 9.066 4.476 1.00 95.62 88 PHE A CA 1
ATOM 660 C C . PHE A 1 88 ? 2.975 8.159 5.048 1.00 95.62 88 PHE A C 1
ATOM 662 O O . PHE A 1 88 ? 4.069 8.056 4.491 1.00 95.62 88 PHE A O 1
ATOM 669 N N . VAL A 1 89 ? 2.651 7.465 6.136 1.00 94.94 89 VAL A N 1
ATOM 670 C CA . VAL A 1 89 ? 3.571 6.534 6.787 1.00 94.94 89 VAL A CA 1
ATOM 671 C C . VAL A 1 89 ? 2.919 5.159 6.877 1.00 94.94 89 VAL A C 1
ATOM 673 O O . VAL A 1 89 ? 1.800 5.025 7.362 1.00 94.94 89 VAL A O 1
ATOM 676 N N . LEU A 1 90 ? 3.613 4.114 6.426 1.00 95.31 90 LEU A N 1
ATOM 677 C CA . LEU A 1 90 ? 3.1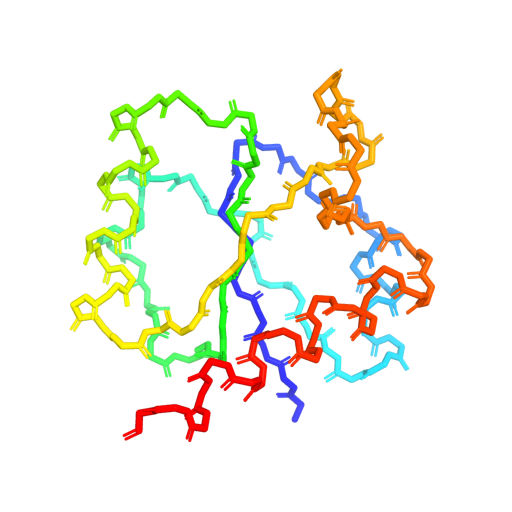84 2.738 6.654 1.00 95.31 90 LEU A CA 1
ATOM 678 C C . LEU A 1 90 ? 3.633 2.302 8.054 1.00 95.31 90 LEU A C 1
ATOM 680 O O . LEU A 1 90 ? 4.800 1.955 8.270 1.00 95.31 90 LEU A O 1
ATOM 684 N N . SER A 1 91 ? 2.710 2.369 9.016 1.00 95.38 91 SER A N 1
ATOM 685 C CA . SER A 1 91 ? 2.979 2.127 10.437 1.00 95.38 91 SER A CA 1
ATOM 686 C C . SER A 1 91 ? 1.833 1.382 11.142 1.00 95.38 91 SER A C 1
ATOM 688 O O . SER A 1 91 ? 0.840 0.988 10.525 1.00 95.38 91 SER A O 1
ATOM 690 N N . GLU A 1 92 ? 1.999 1.167 12.448 1.00 97.00 92 GLU A N 1
ATOM 691 C CA . GLU A 1 92 ? 0.985 0.621 13.360 1.00 97.00 92 GLU A CA 1
ATOM 692 C C . GLU A 1 92 ? -0.001 1.684 13.872 1.00 97.00 92 GLU A C 1
ATOM 694 O O . GLU A 1 92 ? -1.033 1.336 14.449 1.00 97.00 92 GLU A O 1
ATOM 699 N N . ALA A 1 93 ? 0.314 2.974 13.704 1.00 96.12 93 ALA A N 1
ATOM 700 C CA . ALA A 1 93 ? -0.481 4.063 14.252 1.00 96.12 93 ALA A CA 1
ATOM 701 C C . ALA A 1 93 ? -1.820 4.163 13.520 1.00 96.12 93 ALA A C 1
ATOM 703 O O . ALA A 1 93 ? -1.886 4.247 12.293 1.00 96.12 93 ALA A O 1
ATOM 704 N N . LYS A 1 94 ? -2.914 4.181 14.283 1.00 97.19 94 LYS A N 1
ATOM 705 C CA . LYS A 1 94 ? -4.270 4.198 13.727 1.00 97.19 94 LYS A CA 1
ATOM 706 C C . LYS A 1 94 ? -4.499 5.414 12.827 1.00 97.19 94 LYS A C 1
ATOM 708 O O . LYS A 1 94 ? -5.197 5.305 11.823 1.00 97.19 94 LYS A O 1
ATOM 713 N N . GLU A 1 95 ? -3.925 6.554 13.183 1.00 96.12 95 GLU A N 1
ATOM 714 C CA . GLU A 1 95 ? -4.019 7.807 12.440 1.00 96.12 95 GLU A CA 1
ATOM 715 C C . GLU A 1 95 ? -3.405 7.671 11.043 1.00 96.12 95 GLU A C 1
ATOM 717 O O . GLU A 1 95 ? -4.041 8.062 10.064 1.00 96.12 95 GLU A O 1
ATOM 722 N N . ASP A 1 96 ? -2.235 7.038 10.946 1.00 96.31 96 ASP A N 1
ATOM 723 C CA . ASP A 1 96 ? -1.540 6.794 9.680 1.00 96.31 96 ASP A CA 1
ATOM 724 C C . ASP A 1 96 ? -2.343 5.842 8.780 1.00 96.31 96 ASP A C 1
ATOM 726 O O . ASP A 1 96 ? -2.556 6.119 7.596 1.00 96.31 96 ASP A O 1
ATOM 730 N N . ILE A 1 97 ? -2.871 4.754 9.359 1.00 97.69 97 ILE A N 1
ATOM 731 C CA . ILE A 1 97 ? -3.702 3.779 8.637 1.00 97.69 97 ILE A CA 1
ATOM 732 C C . ILE A 1 97 ? -4.947 4.459 8.061 1.00 97.69 97 ILE A C 1
ATOM 734 O O . ILE A 1 97 ? -5.281 4.292 6.885 1.00 97.69 97 ILE A O 1
ATOM 738 N N . LEU A 1 98 ? -5.641 5.248 8.886 1.00 97.25 98 LEU A N 1
ATOM 739 C CA . LEU A 1 98 ? -6.850 5.956 8.474 1.00 97.25 98 LEU A CA 1
ATOM 740 C C . LEU A 1 98 ? -6.561 7.047 7.440 1.00 97.25 98 LEU A C 1
ATOM 742 O O . LEU A 1 98 ? -7.405 7.274 6.571 1.00 97.25 98 LEU A O 1
ATOM 746 N N . ALA A 1 99 ? -5.403 7.706 7.516 1.00 96.88 99 ALA A N 1
ATOM 747 C CA . ALA A 1 99 ? -4.984 8.700 6.536 1.00 96.88 99 ALA A CA 1
ATOM 748 C C . ALA A 1 99 ? -4.785 8.065 5.152 1.00 96.88 99 ALA A C 1
ATOM 750 O O . ALA A 1 99 ? -5.358 8.553 4.176 1.00 96.88 99 ALA A O 1
ATOM 751 N N . ILE A 1 100 ? -4.059 6.944 5.075 1.00 97.19 100 ILE A N 1
ATOM 752 C CA . ILE A 1 100 ? -3.860 6.208 3.818 1.00 97.19 100 ILE A CA 1
ATOM 753 C C . ILE A 1 100 ? -5.193 5.683 3.281 1.00 97.19 100 ILE A C 1
ATOM 755 O O . ILE A 1 100 ? -5.534 5.938 2.128 1.00 97.19 100 ILE A O 1
ATOM 759 N N . HIS A 1 101 ? -5.980 5.000 4.117 1.00 96.62 101 HIS A N 1
ATOM 760 C CA . HIS A 1 101 ? -7.277 4.458 3.710 1.00 96.62 101 HIS A CA 1
ATOM 761 C C . HIS A 1 101 ? -8.205 5.543 3.146 1.00 96.62 101 HIS A C 1
ATOM 763 O O . HIS A 1 101 ? -8.791 5.361 2.080 1.00 96.62 101 HIS A O 1
ATOM 769 N N . ARG A 1 102 ? -8.309 6.693 3.830 1.00 96.19 102 ARG A N 1
ATOM 770 C CA . ARG A 1 102 ? -9.115 7.825 3.357 1.00 96.19 102 ARG A CA 1
ATOM 771 C C . ARG A 1 102 ? -8.623 8.319 2.002 1.00 96.19 102 ARG A C 1
ATOM 773 O O . ARG A 1 102 ? -9.445 8.551 1.122 1.00 96.19 102 ARG A O 1
ATOM 780 N N . ARG A 1 103 ? -7.307 8.459 1.830 1.00 96.19 103 ARG A N 1
ATOM 781 C CA . ARG A 1 103 ? -6.739 8.971 0.585 1.00 96.19 103 ARG A CA 1
ATOM 782 C C . ARG A 1 103 ? -7.005 8.041 -0.595 1.00 96.19 103 ARG A C 1
ATOM 784 O O . ARG A 1 103 ? -7.433 8.517 -1.640 1.00 96.19 103 ARG A O 1
ATOM 791 N N . VAL A 1 104 ? -6.794 6.737 -0.422 1.00 94.75 104 VAL A N 1
ATOM 792 C CA . VAL A 1 104 ? -7.101 5.730 -1.451 1.00 94.75 104 VAL A CA 1
ATOM 793 C C . VAL A 1 104 ? -8.585 5.797 -1.824 1.00 94.75 104 VAL A C 1
ATOM 795 O O . VAL A 1 104 ? -8.921 5.885 -3.000 1.00 94.75 104 VAL A O 1
ATOM 798 N N . TRP A 1 105 ? -9.474 5.875 -0.828 1.00 93.12 105 TRP A N 1
ATOM 799 C CA . TRP A 1 105 ? -10.918 5.986 -1.049 1.00 93.12 105 TRP A CA 1
ATOM 800 C C . TRP A 1 105 ? -11.337 7.259 -1.802 1.00 93.12 105 TRP A C 1
ATOM 802 O O . TRP A 1 105 ? -12.250 7.223 -2.625 1.00 93.12 105 TRP A O 1
ATOM 812 N N . GLU A 1 106 ? -10.694 8.397 -1.535 1.00 94.06 106 GLU A N 1
ATOM 813 C CA . GLU A 1 106 ? -10.932 9.645 -2.274 1.00 94.06 106 GLU A CA 1
ATOM 814 C C . GLU A 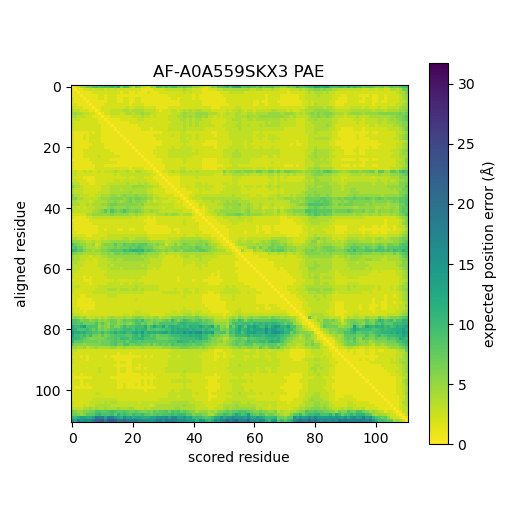1 106 ? -10.563 9.511 -3.755 1.00 94.06 106 GLU A C 1
ATOM 816 O O . GLU A 1 106 ? -11.307 9.998 -4.604 1.00 94.06 106 GLU A O 1
ATOM 821 N N . ILE A 1 107 ? -9.456 8.825 -4.061 1.00 91.25 107 ILE A N 1
ATOM 822 C CA . ILE A 1 107 ? -9.018 8.565 -5.439 1.00 91.25 107 ILE A CA 1
ATOM 823 C C . ILE A 1 107 ? -10.037 7.670 -6.154 1.00 91.25 107 ILE A C 1
ATOM 825 O O . ILE A 1 107 ? -10.452 8.005 -7.259 1.00 91.25 107 ILE A O 1
ATOM 829 N N . CYS A 1 108 ? -10.530 6.606 -5.503 1.00 84.19 108 CYS A N 1
ATOM 830 C CA . CYS A 1 108 ? -11.557 5.726 -6.079 1.00 84.19 108 CYS A CA 1
ATOM 831 C C . CYS A 1 108 ? -12.813 6.471 -6.545 1.00 84.19 108 CYS A C 1
ATOM 833 O O . CYS A 1 108 ? -13.449 6.046 -7.497 1.00 84.19 108 CYS A O 1
ATOM 835 N N . ARG A 1 109 ? -13.225 7.533 -5.837 1.00 80.88 109 ARG A N 1
ATOM 836 C CA . ARG A 1 109 ? -14.471 8.266 -6.136 1.00 80.88 109 ARG A CA 1
ATOM 837 C C . ARG A 1 109 ? -14.303 9.368 -7.178 1.00 80.88 109 ARG A C 1
ATOM 839 O O . ARG A 1 109 ? -15.301 9.975 -7.559 1.00 80.88 109 ARG A O 1
ATOM 846 N N . ALA A 1 110 ? -13.068 9.687 -7.555 1.00 70.19 110 ALA A N 1
ATOM 847 C CA . ALA A 1 110 ? -12.771 10.685 -8.577 1.00 70.19 110 ALA A CA 1
ATOM 848 C C . ALA A 1 110 ? -12.852 10.114 -10.006 1.00 70.19 110 ALA A C 1
ATOM 850 O O . ALA A 1 110 ? -12.891 10.894 -10.959 1.00 70.19 110 ALA A O 1
ATOM 851 N N . HIS A 1 111 ? -12.893 8.786 -10.132 1.00 56.06 111 HIS A N 1
ATOM 852 C CA . HIS A 1 111 ? -13.049 8.026 -11.371 1.00 56.06 111 HIS A CA 1
ATOM 853 C C . HIS A 1 111 ? -14.444 7.392 -11.445 1.00 56.06 111 HIS A C 1
ATOM 855 O O . HIS A 1 111 ? -14.939 7.237 -12.584 1.00 56.06 111 HIS A O 1
#

Solvent-accessible surface area (backbone atoms only — not comparable to full-atom values): 6283 Å² total; per-residue (Å²): 121,49,29,32,38,33,34,28,92,56,82,72,55,68,65,32,46,49,43,39,41,76,72,48,29,40,72,41,72,52,38,40,55,93,52,49,89,80,50,87,58,90,81,40,75,21,36,38,35,42,58,87,54,56,70,70,53,45,50,58,42,48,53,56,30,57,77,66,69,44,30,63,45,64,23,21,45,77,85,49,92,63,74,64,90,91,62,45,45,56,49,60,50,66,68,40,48,51,51,51,54,50,52,34,53,55,52,59,72,76,110

Secondary structure (DSSP, 8-state):
-EEEEEE-SSPPPHHHHHHHHHTTEEEEEEE-GGGGGGS--TT-SEEEEETTS-HHHHHHHHHHHHHTT--EEEEEETT-S---TT-EEESS-HHHHHHHHHHHHHHHTT-

Sequence (111 aa):
MLRFLVISSRTTPSTVSNAWRSLNIVLAGPVAANALSSFDLDSHDGAIIDLDYEGDEMIACVEILEDRQIPFVFAAFVSSSLKPPGCFVLSEAKEDILAIHRRVWEICRAH

pLDDT: mean 91.61, std 7.11, range [56.06, 98.06]

Organism: NCBI:txid1079460

Nearest PDB structures (foldseek):
  5jyv-assembly1_A  TM=6.265E-01  e=1.969E-02  Thermosynechococcus vestitus BP-1
  4uhj-assembly2_C  TM=5.351E-01  e=3.554E-02  Escherichia coli K-12
  3eq2-assembly1_A  TM=5.082E-01  e=8.339E-02  Pseudomonas aeruginosa
  8os9-assembly2_C  TM=4.994E-01  e=2.383E-01  Homo sapiens
  4lui-assembly1_A  TM=3.748E-01  e=1.229E+00  Methanocaldococcus jannaschii DSM 2661

Foldseek 3Di:
DAEEEEADPDDDDVLLQVLCVVVVYGYDDNDYLVCVVVDDPVRHQAYEYEPPDDPVSVVSSVVSCVVVVHQYFYEHEPPHPDDPPPGQYSGSDPVSSVVRVVRSVVSVVVD

Mean predicted aligned error: 3.46 Å